Protein AF-A0A2E0SFV0-F1 (afdb_monomer_lite)

Structure (mmCIF, N/CA/C/O backbone):
data_AF-A0A2E0SFV0-F1
#
_entry.id   AF-A0A2E0SFV0-F1
#
loop_
_atom_site.group_PDB
_atom_site.id
_atom_site.type_symbol
_atom_site.label_atom_id
_atom_site.label_alt_id
_atom_site.label_comp_id
_atom_site.label_asym_id
_atom_site.label_entity_id
_atom_site.label_seq_id
_atom_site.pdbx_PDB_ins_code
_atom_site.Cartn_x
_atom_site.Cartn_y
_atom_site.Cartn_z
_atom_site.occupancy
_atom_site.B_iso_or_equiv
_atom_site.auth_seq_id
_atom_site.auth_comp_id
_atom_site.auth_asym_id
_atom_site.auth_atom_id
_atom_site.pdbx_PDB_model_num
ATOM 1 N N . MET A 1 1 ? -55.275 18.112 20.116 1.00 40.97 1 MET A N 1
ATOM 2 C CA . MET A 1 1 ? -55.897 17.159 19.170 1.00 40.97 1 MET A CA 1
ATOM 3 C C . MET A 1 1 ? -55.935 17.900 17.847 1.00 40.97 1 MET A C 1
ATOM 5 O O . MET A 1 1 ? -56.393 19.027 17.864 1.00 40.97 1 MET A O 1
ATOM 9 N N . GLU A 1 2 ? -55.340 17.473 16.743 1.00 35.69 2 GLU A N 1
ATOM 10 C CA . GLU A 1 2 ? -55.012 16.137 16.240 1.00 35.69 2 GLU A CA 1
ATOM 11 C C . GLU A 1 2 ? -53.899 16.243 15.178 1.00 35.69 2 GLU A C 1
ATOM 13 O O . GLU A 1 2 ? -53.405 17.328 14.888 1.00 35.69 2 GLU A O 1
ATOM 18 N N . GLN A 1 3 ? -53.463 15.083 14.696 1.00 33.22 3 GLN A N 1
ATOM 19 C CA . GLN A 1 3 ? -52.165 14.763 14.110 1.00 33.22 3 GLN A CA 1
ATOM 20 C C . GLN A 1 3 ? -51.968 15.158 12.631 1.00 33.22 3 GLN A C 1
ATOM 22 O O . GLN A 1 3 ? -52.907 15.429 11.890 1.00 33.22 3 GLN A O 1
ATOM 27 N N . ILE A 1 4 ? -50.693 15.103 12.232 1.00 40.09 4 ILE A N 1
ATOM 28 C CA . ILE A 1 4 ? -50.136 15.069 10.868 1.00 40.09 4 ILE A CA 1
ATOM 29 C C . ILE A 1 4 ? -50.790 13.943 10.034 1.00 40.09 4 ILE A C 1
ATOM 31 O O . ILE A 1 4 ? -51.131 12.900 10.596 1.00 40.09 4 ILE A O 1
ATOM 35 N N . PRO A 1 5 ? -50.774 14.043 8.693 1.00 44.78 5 PRO A N 1
ATOM 36 C CA . PRO A 1 5 ? -50.279 12.913 7.919 1.00 44.78 5 PRO A CA 1
ATOM 37 C C . PRO A 1 5 ? -49.084 13.267 7.028 1.00 44.78 5 PRO A C 1
ATOM 39 O O . PRO A 1 5 ? -49.033 14.278 6.332 1.00 44.78 5 PRO A O 1
ATOM 42 N N . ASN A 1 6 ? -48.128 12.354 7.115 1.00 38.44 6 ASN A N 1
ATOM 43 C CA . ASN A 1 6 ? -46.929 12.164 6.320 1.00 38.44 6 ASN A CA 1
ATOM 44 C C . ASN A 1 6 ? -47.318 11.672 4.911 1.00 38.44 6 ASN A C 1
ATOM 46 O O . ASN A 1 6 ? -48.208 10.825 4.825 1.00 38.44 6 ASN A O 1
ATOM 50 N N . ASN A 1 7 ? -46.624 12.081 3.842 1.00 35.44 7 ASN A N 1
ATOM 51 C CA . ASN A 1 7 ? -46.314 11.120 2.778 1.00 35.44 7 ASN A CA 1
ATOM 52 C C . ASN A 1 7 ? -45.103 11.526 1.925 1.00 35.44 7 ASN A C 1
ATOM 54 O O . ASN A 1 7 ? -45.114 12.542 1.232 1.00 35.44 7 ASN A O 1
ATOM 58 N N . ASN A 1 8 ? -44.097 10.657 1.994 1.00 41.41 8 ASN A N 1
ATOM 59 C CA . ASN A 1 8 ? -42.940 10.545 1.117 1.00 41.41 8 ASN A CA 1
ATOM 60 C C . ASN A 1 8 ? -43.360 10.338 -0.339 1.00 41.41 8 ASN A C 1
ATOM 62 O O . ASN A 1 8 ? -44.278 9.554 -0.567 1.00 41.41 8 ASN A O 1
ATOM 66 N N . GLN A 1 9 ? -42.591 10.891 -1.284 1.00 35.31 9 GLN A N 1
ATOM 67 C CA . GLN A 1 9 ? -42.126 10.151 -2.467 1.00 35.31 9 GLN A CA 1
ATOM 68 C C . GLN A 1 9 ? -40.719 10.632 -2.863 1.00 35.31 9 GLN A C 1
ATOM 70 O O . GLN A 1 9 ? -40.551 11.686 -3.464 1.00 35.31 9 GLN A O 1
ATOM 75 N N . ASP A 1 10 ? -39.731 9.844 -2.434 1.00 46.19 10 ASP A N 1
ATOM 76 C CA . ASP A 1 10 ? -38.603 9.327 -3.216 1.00 46.19 10 ASP A CA 1
ATOM 77 C C . ASP A 1 10 ? -37.870 10.274 -4.179 1.00 46.19 10 ASP A C 1
ATOM 79 O O . ASP A 1 10 ? -38.045 10.210 -5.397 1.00 46.19 10 ASP A O 1
ATOM 83 N N . GLU A 1 11 ? -36.898 11.017 -3.647 1.00 36.19 11 GLU A N 1
ATOM 84 C CA . GLU A 1 11 ? -35.710 11.368 -4.425 1.00 36.19 11 GLU A CA 1
ATOM 85 C C . GLU A 1 11 ? -34.540 10.476 -4.004 1.00 36.19 11 GLU A C 1
ATOM 87 O O . GLU A 1 11 ? -34.167 10.363 -2.837 1.00 36.19 11 GLU A O 1
ATOM 92 N N . LYS A 1 12 ? -34.031 9.764 -5.009 1.00 34.66 12 LYS A N 1
ATOM 93 C CA . LYS A 1 12 ? -32.980 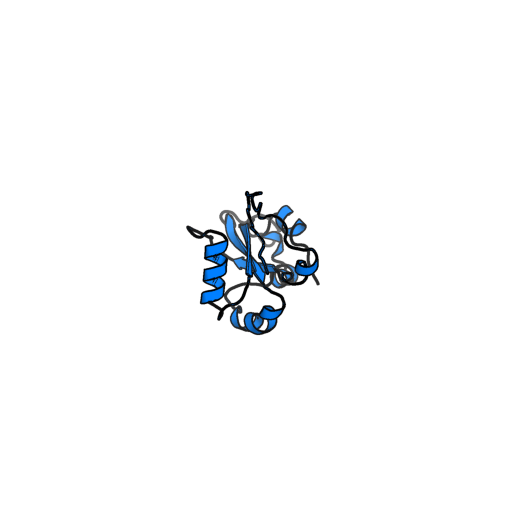8.754 -4.944 1.00 34.66 12 LYS A CA 1
ATOM 94 C C . LYS A 1 12 ? -31.739 9.293 -4.235 1.00 34.66 12 LYS A C 1
ATOM 96 O O . LYS A 1 12 ? -31.153 10.278 -4.676 1.00 34.66 12 LYS A O 1
ATOM 101 N N . ILE A 1 13 ? -31.297 8.570 -3.210 1.00 34.62 13 ILE A N 1
ATOM 102 C CA . ILE A 1 13 ? -29.953 8.693 -2.648 1.00 34.62 13 ILE A CA 1
ATOM 103 C C . ILE A 1 13 ? -28.974 8.290 -3.755 1.00 34.62 13 ILE A C 1
ATOM 105 O O . ILE A 1 13 ? -28.896 7.123 -4.138 1.00 34.62 13 ILE A O 1
ATOM 109 N N . VAL A 1 14 ? -28.286 9.276 -4.322 1.00 36.94 14 VAL A N 1
ATOM 110 C CA . VAL A 1 14 ? -27.087 9.052 -5.123 1.00 36.94 14 VAL A CA 1
ATOM 111 C C . VAL A 1 14 ? -25.931 9.153 -4.138 1.00 36.94 14 VAL A C 1
ATOM 113 O O . VAL A 1 14 ? -25.594 10.249 -3.698 1.00 36.94 14 VAL A O 1
ATOM 116 N N . ASP A 1 15 ? -25.381 8.003 -3.747 1.00 46.09 15 ASP A N 1
ATOM 117 C CA . ASP A 1 15 ? -24.148 7.918 -2.964 1.00 46.09 15 ASP A CA 1
ATOM 118 C C . ASP A 1 15 ? -23.002 8.529 -3.772 1.00 46.09 15 ASP A C 1
ATOM 120 O O . ASP A 1 15 ? -22.425 7.900 -4.655 1.00 46.09 15 ASP A O 1
ATOM 124 N N . ASN A 1 16 ? -22.722 9.794 -3.498 1.00 49.22 16 ASN A N 1
ATOM 125 C CA . ASN A 1 16 ? -21.510 10.504 -3.867 1.00 49.22 16 ASN A CA 1
ATOM 126 C C . ASN A 1 16 ? -21.492 11.757 -3.004 1.00 49.22 16 ASN A C 1
ATOM 128 O O . ASN A 1 16 ? -22.078 12.748 -3.409 1.00 49.22 16 ASN A O 1
ATOM 132 N N . ASP A 1 17 ? -20.912 11.676 -1.805 1.00 42.88 17 ASP A N 1
ATOM 133 C CA . ASP A 1 17 ? -20.321 12.821 -1.100 1.00 42.88 17 ASP A CA 1
ATOM 134 C C . ASP A 1 17 ? -19.692 12.346 0.219 1.00 42.88 17 ASP A C 1
ATOM 136 O O . ASP A 1 17 ? -20.305 12.380 1.290 1.00 42.88 17 ASP A O 1
ATOM 140 N N . LEU A 1 18 ? -18.421 11.932 0.160 1.00 45.47 18 LEU A N 1
ATOM 141 C CA . LEU A 1 18 ? -17.564 12.038 1.342 1.00 45.47 18 LEU A CA 1
ATOM 142 C C . LEU A 1 18 ? -17.503 13.526 1.721 1.00 45.47 18 LEU A C 1
ATOM 144 O O . LEU A 1 18 ? -17.143 14.368 0.897 1.00 45.47 18 LEU A O 1
ATOM 148 N N . GLN A 1 19 ? -17.894 13.868 2.948 1.00 44.31 19 GLN A N 1
ATOM 149 C CA . GLN A 1 19 ? -17.969 15.260 3.388 1.00 44.31 19 GLN A CA 1
ATOM 150 C C . GLN A 1 19 ? -16.543 15.833 3.558 1.00 44.31 19 GLN A C 1
ATOM 152 O O . GLN A 1 19 ? -15.639 15.106 3.966 1.00 44.31 19 GLN A O 1
ATOM 157 N N . PRO A 1 20 ? -16.298 17.145 3.353 1.00 45.81 20 PRO A N 1
ATOM 158 C CA . PRO A 1 20 ? -14.948 17.741 3.399 1.00 45.81 20 PRO A CA 1
ATOM 159 C C . PRO A 1 20 ? -14.180 17.560 4.723 1.00 45.81 20 PRO A C 1
ATOM 161 O O . PRO A 1 20 ? -12.961 17.712 4.766 1.00 45.81 20 PRO A O 1
ATOM 164 N N . LYS A 1 21 ? -14.878 17.221 5.813 1.00 44.78 21 LYS A N 1
ATOM 165 C CA . LYS A 1 21 ? -14.287 16.889 7.120 1.00 44.78 21 LYS A CA 1
ATOM 166 C C . LYS A 1 21 ? -13.638 15.496 7.172 1.00 44.78 21 LYS A C 1
ATOM 168 O O . LYS A 1 21 ? -12.882 15.228 8.10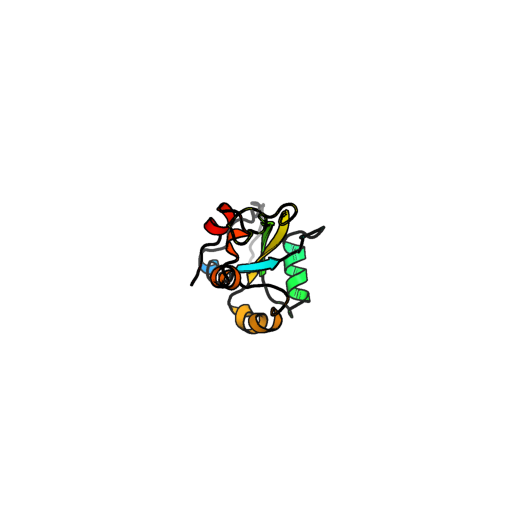1 1.00 44.78 21 LYS A O 1
ATOM 173 N N . ASP A 1 22 ? -13.899 14.641 6.184 1.00 51.78 22 ASP A N 1
ATOM 174 C CA . ASP A 1 22 ? -13.420 13.254 6.136 1.00 51.78 22 ASP A CA 1
ATOM 175 C C . ASP A 1 22 ? -12.066 13.115 5.409 1.00 51.78 22 ASP A C 1
ATOM 177 O O . ASP A 1 22 ? -11.436 12.059 5.445 1.00 51.78 22 ASP A O 1
ATOM 181 N N . ILE A 1 23 ? -11.560 14.209 4.822 1.00 52.88 23 ILE A N 1
ATOM 182 C CA . ILE A 1 23 ? -10.279 14.275 4.091 1.00 52.88 23 ILE A CA 1
ATOM 183 C C . ILE A 1 23 ? -9.067 14.016 5.016 1.00 52.88 23 ILE A C 1
ATOM 185 O O . ILE A 1 23 ? -7.992 13.656 4.547 1.00 52.88 23 ILE A O 1
ATOM 189 N N . ASN A 1 24 ? -9.234 14.125 6.338 1.00 61.09 24 ASN A N 1
ATOM 190 C CA . ASN A 1 24 ? -8.139 13.999 7.311 1.00 61.09 24 ASN A CA 1
ATOM 191 C C . ASN A 1 24 ? -8.017 12.632 7.998 1.00 61.09 24 ASN A C 1
ATOM 193 O O . ASN A 1 24 ? -7.104 12.434 8.805 1.00 61.09 24 ASN A O 1
ATOM 197 N N . TYR A 1 25 ? -8.909 11.686 7.702 1.00 76.25 25 TYR A N 1
ATOM 198 C CA . TYR A 1 25 ? -8.878 10.390 8.374 1.00 76.25 25 TYR A CA 1
ATOM 199 C C . TYR A 1 25 ? -8.194 9.290 7.579 1.00 76.25 25 TYR A C 1
ATOM 201 O O . TYR A 1 25 ? -7.973 8.250 8.156 1.00 76.25 25 TYR A O 1
ATOM 209 N N . TYR A 1 26 ? -7.830 9.461 6.311 1.00 78.50 26 TYR A N 1
ATOM 210 C CA . TYR A 1 26 ? -7.229 8.378 5.517 1.00 78.50 26 TYR A CA 1
ATOM 211 C C . TYR A 1 26 ? -5.974 8.842 4.771 1.00 78.50 26 TYR A C 1
ATOM 213 O O . TYR A 1 26 ? -5.886 8.761 3.546 1.00 78.50 26 TYR A O 1
ATOM 221 N N . SER A 1 27 ? -5.001 9.369 5.515 1.00 82.19 27 SER A N 1
ATOM 222 C CA . SER A 1 27 ? -3.783 9.970 4.953 1.00 82.19 27 SER A CA 1
ATOM 223 C C . SER A 1 27 ? -2.632 8.982 4.750 1.00 82.19 27 SER A C 1
ATOM 225 O O . SER A 1 27 ? -1.785 9.200 3.886 1.00 82.19 27 SER A O 1
ATOM 227 N N . GLN A 1 28 ? -2.588 7.893 5.521 1.00 90.94 28 GLN A N 1
ATOM 228 C CA . GLN A 1 28 ? -1.472 6.950 5.489 1.00 90.94 28 GLN A CA 1
ATOM 229 C C . GLN A 1 28 ? -1.667 5.904 4.390 1.00 90.94 28 GLN A C 1
ATOM 231 O O . GLN A 1 28 ? -2.418 4.943 4.576 1.00 90.94 28 GLN A O 1
ATOM 236 N N . VAL A 1 29 ? -0.965 6.066 3.264 1.00 94.94 29 VAL A N 1
ATOM 237 C CA . VAL A 1 29 ? -0.954 5.091 2.162 1.00 94.94 29 VAL A CA 1
ATOM 238 C C . VAL A 1 29 ? -0.037 3.920 2.510 1.00 94.94 29 VAL A C 1
ATOM 240 O O . VAL A 1 29 ? 1.040 4.086 3.089 1.00 94.94 29 VAL A O 1
ATOM 243 N N . CYS A 1 30 ? -0.480 2.720 2.166 1.00 96.56 30 CYS A N 1
ATOM 244 C CA . CYS A 1 30 ? 0.236 1.471 2.344 1.00 96.56 30 CYS A CA 1
ATOM 245 C C . CYS A 1 30 ? 0.224 0.672 1.040 1.00 96.56 30 CYS A C 1
ATOM 247 O O . CYS A 1 30 ? -0.709 0.778 0.244 1.00 96.56 30 CYS A O 1
ATOM 249 N N . VAL A 1 31 ? 1.242 -0.169 0.868 1.00 97.38 31 VAL A N 1
ATOM 250 C CA . VAL A 1 31 ? 1.345 -1.101 -0.255 1.00 97.38 31 VAL A CA 1
ATOM 251 C C . VAL A 1 31 ? 1.586 -2.527 0.231 1.00 97.38 31 VAL A C 1
ATOM 253 O O . VAL A 1 31 ? 2.451 -2.776 1.079 1.00 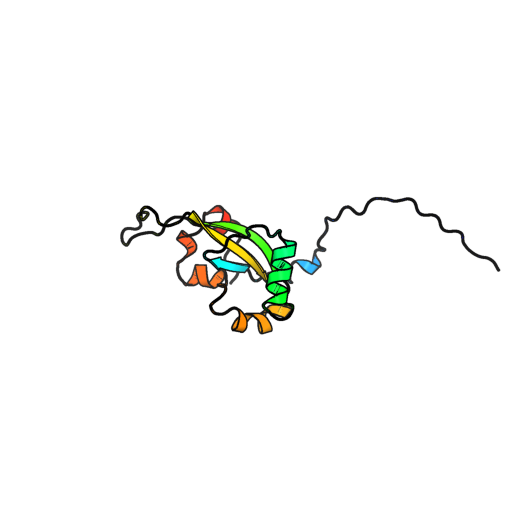97.38 31 VAL A O 1
ATOM 256 N N . ILE A 1 32 ? 0.815 -3.471 -0.303 1.00 97.56 32 ILE A N 1
ATOM 257 C CA . ILE A 1 32 ? 1.048 -4.911 -0.162 1.00 97.56 32 ILE A CA 1
ATOM 258 C C . ILE A 1 32 ? 1.710 -5.378 -1.448 1.00 97.56 32 ILE A C 1
ATOM 260 O O . ILE A 1 32 ? 1.085 -5.371 -2.507 1.00 97.56 32 ILE A O 1
ATOM 264 N N . GLN A 1 33 ? 2.973 -5.774 -1.355 1.00 95.50 33 GLN A N 1
ATOM 265 C CA . GLN A 1 33 ? 3.738 -6.183 -2.526 1.00 95.50 33 GLN A CA 1
ATOM 266 C C . GLN A 1 33 ? 3.453 -7.648 -2.871 1.00 95.50 33 GLN A C 1
ATOM 268 O O . GLN A 1 33 ? 3.497 -8.502 -1.987 1.00 95.50 33 GLN A O 1
ATOM 273 N N . GLY A 1 34 ? 3.193 -7.953 -4.143 1.00 94.69 34 GLY A N 1
ATOM 274 C CA . GLY A 1 34 ? 2.954 -9.322 -4.606 1.00 94.69 34 GLY A CA 1
ATOM 275 C C . GLY A 1 34 ? 1.590 -9.886 -4.236 1.00 94.69 34 GLY A C 1
ATOM 276 O O . GLY A 1 34 ? 1.468 -11.091 -4.026 1.00 94.69 34 GLY A O 1
ATOM 277 N N . MET A 1 35 ? 0.573 -9.030 -4.155 1.00 94.25 35 MET A N 1
ATOM 278 C CA . MET A 1 35 ? -0.803 -9.431 -3.898 1.00 94.25 35 MET A CA 1
ATOM 279 C C . MET A 1 35 ? -1.703 -8.958 -5.037 1.00 94.25 35 MET A C 1
ATOM 281 O O . MET A 1 35 ? -1.625 -7.822 -5.483 1.00 94.25 35 MET A O 1
ATOM 285 N N . THR A 1 36 ? -2.569 -9.851 -5.500 1.00 93.50 36 THR A N 1
ATOM 286 C CA . THR A 1 36 ? -3.675 -9.533 -6.414 1.00 93.50 36 THR A CA 1
ATOM 287 C C . THR A 1 36 ? -4.953 -9.493 -5.588 1.00 93.50 36 THR A C 1
ATOM 289 O O . THR A 1 36 ? -5.092 -10.280 -4.647 1.00 93.50 36 THR A O 1
ATOM 292 N N . LEU A 1 37 ? -5.879 -8.599 -5.927 1.00 92.81 37 LEU A N 1
ATOM 293 C CA . LEU A 1 37 ? -7.180 -8.522 -5.266 1.00 92.81 37 LEU A CA 1
ATOM 294 C C . LEU A 1 37 ? -7.983 -9.827 -5.457 1.00 92.81 37 LEU A C 1
ATOM 296 O O . LEU A 1 37 ? -8.673 -10.281 -4.544 1.00 92.81 37 LEU A O 1
ATOM 300 N N . GLY A 1 38 ? -7.811 -10.475 -6.612 1.00 91.50 38 GLY A N 1
ATOM 301 C CA . GLY A 1 38 ? -8.450 -11.743 -6.956 1.00 91.50 38 GLY A CA 1
ATOM 302 C C . GLY A 1 38 ? -9.939 -11.550 -7.224 1.00 91.50 38 GLY A C 1
ATOM 303 O O . GLY A 1 38 ? -10.317 -10.636 -7.950 1.00 91.50 38 GLY A O 1
ATOM 304 N N . ASP A 1 39 ? -10.767 -12.400 -6.618 1.00 92.06 39 ASP A N 1
ATOM 305 C CA . ASP A 1 39 ? -12.230 -12.326 -6.732 1.00 92.06 39 ASP A CA 1
ATOM 306 C C . ASP A 1 39 ? -12.864 -11.342 -5.730 1.00 92.06 39 ASP A C 1
ATOM 308 O O . ASP A 1 39 ? -14.088 -11.204 -5.687 1.00 92.06 39 ASP A O 1
ATOM 312 N N . LEU A 1 40 ? -12.058 -10.685 -4.885 1.00 92.00 40 LEU A N 1
ATOM 313 C CA . LEU A 1 40 ? -12.562 -9.672 -3.962 1.00 92.00 40 LEU A CA 1
ATOM 314 C C . LEU A 1 40 ? -12.904 -8.385 -4.717 1.00 92.00 40 LEU A C 1
ATOM 316 O O . LEU A 1 40 ? -12.230 -7.999 -5.669 1.00 92.00 40 LEU A O 1
ATOM 320 N N . ASP A 1 41 ? -13.924 -7.681 -4.241 1.00 94.62 41 ASP A N 1
ATOM 321 C CA . ASP A 1 41 ? -14.126 -6.275 -4.568 1.00 94.62 41 ASP A CA 1
ATOM 322 C C . ASP A 1 41 ? -13.498 -5.375 -3.486 1.00 94.62 41 ASP A C 1
ATOM 324 O O . ASP A 1 41 ? -12.850 -5.837 -2.537 1.00 94.62 41 ASP A O 1
ATOM 328 N N . ALA A 1 42 ? -13.666 -4.060 -3.633 1.00 95.00 42 ALA A N 1
ATOM 329 C CA . ALA A 1 42 ? -13.125 -3.091 -2.688 1.00 95.00 42 ALA A CA 1
ATOM 330 C C . ALA A 1 42 ? -13.659 -3.295 -1.256 1.00 95.00 42 ALA A C 1
ATOM 332 O O . ALA A 1 42 ? -12.889 -3.166 -0.304 1.00 95.00 42 ALA A O 1
ATOM 333 N N . GLU A 1 43 ? -14.940 -3.631 -1.082 1.00 96.62 43 GLU A N 1
ATOM 334 C CA . GLU A 1 43 ? -15.533 -3.868 0.242 1.00 96.62 43 GLU A CA 1
ATOM 335 C C . GLU A 1 43 ? -15.055 -5.195 0.840 1.00 96.62 43 GLU A C 1
ATOM 337 O O . GLU A 1 43 ? -14.716 -5.258 2.023 1.00 96.62 43 GLU A O 1
ATOM 342 N N . GLY A 1 44 ? -14.917 -6.232 0.015 1.00 97.50 44 GLY A N 1
ATOM 343 C CA . GLY A 1 44 ? -14.313 -7.503 0.392 1.00 97.50 44 GLY A CA 1
ATOM 344 C C . GLY A 1 44 ? -12.881 -7.331 0.893 1.00 97.50 44 GLY A C 1
ATOM 345 O O . GLY A 1 44 ? -12.511 -7.912 1.915 1.00 97.50 44 GLY A O 1
ATOM 346 N N . PHE A 1 45 ? -12.085 -6.471 0.248 1.00 97.50 45 PHE A N 1
ATOM 347 C CA . PHE A 1 45 ? -10.752 -6.127 0.746 1.00 97.50 45 PHE A CA 1
ATOM 348 C C . PHE A 1 45 ? -10.802 -5.413 2.100 1.00 97.50 45 PHE A C 1
ATOM 350 O O . PHE A 1 45 ? -10.048 -5.773 3.007 1.00 97.50 45 PHE A O 1
ATOM 357 N N . LYS A 1 46 ? -11.696 -4.430 2.272 1.00 97.56 46 LYS A N 1
ATOM 358 C CA . LYS A 1 46 ? -11.863 -3.733 3.558 1.00 97.56 46 LYS A CA 1
ATOM 359 C C . LYS A 1 46 ? -12.215 -4.710 4.676 1.00 97.56 46 LYS A C 1
ATOM 361 O O . LYS A 1 46 ? -11.593 -4.657 5.737 1.00 97.56 46 LYS A O 1
ATOM 366 N N . GLN A 1 47 ? -13.150 -5.626 4.424 1.00 98.06 47 GLN A N 1
ATOM 367 C CA . GLN A 1 47 ? -13.540 -6.647 5.392 1.00 98.06 47 GLN A CA 1
ATOM 368 C C . GLN A 1 47 ? -12.382 -7.600 5.704 1.00 98.06 47 GLN A C 1
ATOM 370 O O . GLN A 1 47 ? -12.111 -7.862 6.871 1.00 98.06 47 GLN A O 1
ATOM 375 N N . TYR A 1 48 ? -11.632 -8.043 4.691 1.00 96.81 48 TYR A N 1
ATOM 376 C CA . TYR A 1 48 ? -10.445 -8.876 4.894 1.00 96.81 48 TYR A CA 1
ATOM 377 C C . TYR A 1 48 ? -9.413 -8.209 5.818 1.00 96.81 48 TYR A C 1
ATOM 379 O O . TYR A 1 48 ? -8.875 -8.853 6.722 1.00 96.81 48 TYR A O 1
ATOM 387 N N . VAL A 1 49 ? -9.140 -6.913 5.630 1.00 97.50 49 VAL A N 1
ATOM 388 C CA . VAL A 1 49 ? -8.223 -6.166 6.506 1.00 97.50 49 VAL A CA 1
ATOM 389 C C . VAL A 1 49 ? -8.805 -6.005 7.910 1.00 97.50 49 VAL A C 1
ATOM 391 O O . VAL A 1 49 ? -8.078 -6.191 8.889 1.00 97.50 49 VAL A O 1
ATOM 394 N N . ALA A 1 50 ? -10.102 -5.715 8.024 1.00 97.81 50 ALA A N 1
ATOM 395 C CA . ALA A 1 50 ? -10.782 -5.626 9.308 1.00 97.81 50 ALA A CA 1
ATOM 396 C C . ALA A 1 50 ? -10.671 -6.948 10.087 1.00 97.81 50 ALA A C 1
ATOM 398 O O . ALA A 1 50 ? -10.244 -6.936 11.240 1.00 97.81 50 ALA A O 1
ATOM 399 N N . ASP A 1 51 ? -10.943 -8.087 9.454 1.00 97.94 51 ASP A N 1
ATOM 400 C CA . ASP A 1 51 ? -10.849 -9.411 10.079 1.00 97.94 51 ASP A CA 1
ATOM 401 C C . ASP A 1 51 ? -9.411 -9.748 10.495 1.00 97.94 51 ASP A C 1
ATOM 403 O O . ASP A 1 51 ? -9.171 -10.301 11.568 1.00 97.94 51 ASP A O 1
ATOM 407 N N . LYS A 1 52 ? -8.428 -9.379 9.665 1.00 96.62 52 LYS A N 1
ATOM 408 C CA . LYS A 1 52 ? -7.007 -9.650 9.915 1.00 96.62 52 LYS A CA 1
ATOM 409 C C . LYS A 1 52 ? -6.409 -8.791 11.033 1.00 96.62 52 LYS A C 1
ATOM 411 O O . LYS A 1 52 ? -5.451 -9.219 11.677 1.00 96.62 52 LYS A O 1
ATOM 416 N N . PHE A 1 53 ? -6.930 -7.584 11.247 1.00 97.25 53 PHE A N 1
ATOM 417 C CA . PHE A 1 53 ? -6.325 -6.583 12.131 1.00 97.25 53 PHE A CA 1
ATOM 418 C C . PHE A 1 53 ? -7.299 -6.010 13.170 1.00 97.25 53 PHE A C 1
ATOM 420 O O . PHE A 1 53 ? -7.224 -4.832 13.514 1.00 97.25 53 PHE A O 1
ATOM 427 N N . ASP A 1 54 ? -8.176 -6.845 13.728 1.00 95.88 54 ASP A N 1
ATOM 428 C CA . ASP A 1 54 ? -9.078 -6.502 14.840 1.00 95.88 54 ASP A CA 1
ATOM 429 C C . ASP A 1 54 ? -9.979 -5.282 14.556 1.00 95.88 54 ASP A C 1
ATOM 431 O O . ASP A 1 54 ? -10.161 -4.399 15.396 1.00 95.88 54 ASP A O 1
ATOM 435 N N . GLY A 1 55 ? -10.524 -5.196 13.346 1.00 96.88 55 GLY A N 1
ATOM 436 C CA . GLY A 1 55 ? -11.435 -4.140 12.909 1.00 96.88 55 GLY A CA 1
ATOM 437 C C . GLY A 1 55 ? -10.744 -2.859 12.439 1.00 96.88 55 GLY A C 1
ATOM 438 O O . GLY A 1 55 ? -11.334 -1.786 12.557 1.00 96.88 55 GLY A O 1
ATOM 439 N N . VAL A 1 56 ? -9.484 -2.917 11.992 1.00 97.44 56 VAL A N 1
ATOM 440 C CA . VAL A 1 56 ? -8.812 -1.766 11.354 1.00 97.44 56 VAL A CA 1
ATOM 441 C C . VAL A 1 56 ? -9.570 -1.353 10.096 1.00 97.44 56 VAL A C 1
ATOM 443 O O . VAL A 1 56 ? -9.858 -2.179 9.233 1.00 97.44 56 VAL A O 1
ATOM 446 N N . ARG A 1 57 ? -9.875 -0.058 9.999 1.00 96.94 57 ARG A N 1
ATOM 447 C CA . ARG A 1 57 ? -10.586 0.529 8.866 1.00 96.94 57 ARG A CA 1
ATOM 448 C C . ARG A 1 57 ? -9.596 0.985 7.807 1.00 96.94 57 ARG A C 1
ATOM 450 O O . ARG A 1 57 ? -8.622 1.682 8.105 1.00 96.94 57 ARG A O 1
ATOM 457 N N . VAL A 1 58 ? -9.882 0.623 6.564 1.00 96.56 58 VAL A N 1
ATOM 458 C CA . VAL A 1 58 ? -9.089 0.996 5.394 1.00 96.56 58 VAL A CA 1
ATOM 459 C C . VAL A 1 58 ? -9.984 1.395 4.233 1.00 96.56 58 VAL A C 1
ATOM 461 O O . VAL A 1 58 ? -11.157 1.027 4.211 1.00 96.56 58 VAL A O 1
ATOM 464 N N . ASN A 1 59 ? -9.422 2.082 3.240 1.00 95.62 59 ASN A N 1
ATOM 465 C CA . ASN A 1 59 ? -9.989 2.083 1.895 1.00 95.62 59 ASN A CA 1
ATOM 466 C C . ASN A 1 59 ? -9.030 1.429 0.913 1.00 95.62 59 ASN A C 1
ATOM 468 O O . ASN A 1 59 ? -7.851 1.778 0.861 1.00 95.62 59 ASN A O 1
ATOM 472 N N . PHE A 1 60 ? -9.564 0.507 0.113 1.00 96.69 60 PHE A N 1
ATOM 473 C CA . PHE A 1 60 ? -8.901 0.056 -1.101 1.00 96.69 60 PHE A CA 1
ATOM 474 C C . PHE A 1 60 ? -8.736 1.243 -2.054 1.00 96.69 60 PHE A C 1
ATOM 476 O O . PHE A 1 60 ? -9.672 2.027 -2.228 1.00 96.69 60 PHE A O 1
ATOM 483 N N . LEU A 1 61 ? -7.550 1.383 -2.643 1.00 96.06 61 LEU A N 1
ATOM 484 C CA . LEU A 1 61 ? -7.258 2.450 -3.591 1.00 96.06 61 LEU A CA 1
ATOM 485 C C . LEU A 1 61 ? -7.201 1.906 -5.015 1.00 96.06 61 LEU A C 1
ATOM 487 O O . LEU A 1 61 ? -8.001 2.318 -5.851 1.00 96.06 61 LEU A O 1
ATOM 491 N N . GLU A 1 62 ? -6.267 0.996 -5.283 1.00 97.00 62 GLU A N 1
ATOM 492 C CA . GLU A 1 62 ? -6.108 0.344 -6.584 1.00 97.00 62 GLU A CA 1
ATOM 493 C C . GLU A 1 62 ? -5.131 -0.837 -6.512 1.00 97.00 62 GLU A C 1
ATOM 495 O O . GLU A 1 62 ? -4.380 -0.996 -5.547 1.00 97.00 62 GLU A O 1
ATOM 500 N N . GLU A 1 63 ? -5.134 -1.654 -7.564 1.00 97.31 63 GLU A N 1
ATOM 501 C CA . GLU A 1 63 ? -4.106 -2.654 -7.836 1.00 97.31 63 GLU A CA 1
ATOM 502 C C . GLU A 1 63 ? -3.175 -2.118 -8.929 1.00 97.31 63 GLU A C 1
ATOM 504 O O . GLU A 1 63 ? -3.633 -1.670 -9.981 1.00 97.31 63 GLU A O 1
ATOM 509 N N . VAL A 1 64 ? -1.870 -2.152 -8.674 1.00 97.19 64 VAL A N 1
ATOM 510 C CA . VAL A 1 64 ? -0.840 -1.569 -9.537 1.00 97.19 64 VAL A CA 1
ATOM 511 C C . VAL A 1 64 ? 0.083 -2.659 -10.047 1.00 97.19 64 VAL A C 1
ATOM 513 O O . VAL A 1 64 ? 0.572 -3.478 -9.271 1.00 97.19 64 VAL A O 1
ATOM 516 N N . LYS A 1 65 ? 0.395 -2.619 -11.344 1.00 97.44 65 L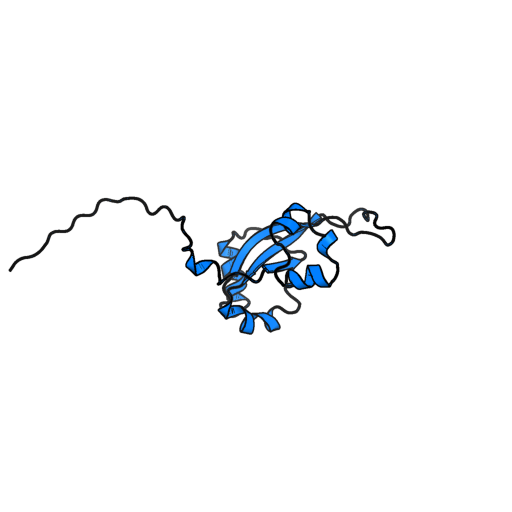YS A N 1
ATOM 517 C CA . LYS A 1 65 ? 1.480 -3.420 -11.912 1.00 97.44 65 LYS A CA 1
ATOM 518 C C . LYS A 1 65 ? 2.814 -2.716 -11.743 1.00 97.44 65 LYS A C 1
ATOM 520 O O . LYS A 1 65 ? 2.952 -1.556 -12.126 1.00 97.44 65 LYS A O 1
ATOM 525 N N . THR A 1 66 ? 3.796 -3.428 -11.205 1.00 97.19 66 THR A N 1
ATOM 526 C CA . THR A 1 66 ? 5.140 -2.881 -11.042 1.00 97.19 66 THR A CA 1
ATOM 527 C C . THR A 1 66 ? 5.902 -2.843 -12.364 1.00 97.19 66 THR A C 1
ATOM 529 O O . THR A 1 66 ? 5.743 -3.710 -13.228 1.00 97.19 66 THR A O 1
ATOM 532 N N . ASN A 1 67 ? 6.804 -1.877 -12.471 1.00 97.25 67 ASN A N 1
ATOM 533 C CA . ASN A 1 67 ? 7.900 -1.877 -13.429 1.00 97.25 67 ASN A CA 1
ATOM 534 C C . ASN A 1 67 ? 8.862 -3.055 -13.161 1.00 97.25 67 ASN A C 1
ATOM 536 O O . ASN A 1 67 ? 8.796 -3.673 -12.087 1.00 97.25 67 ASN A O 1
ATOM 540 N N . PRO A 1 68 ? 9.747 -3.375 -14.121 1.00 96.56 68 PRO A N 1
ATOM 541 C CA . PRO A 1 68 ? 10.889 -4.255 -13.890 1.00 96.56 68 PRO A CA 1
ATOM 542 C C . PRO A 1 68 ? 11.845 -3.727 -12.819 1.00 96.56 68 PRO A C 1
ATOM 544 O O . PRO A 1 68 ? 11.902 -2.525 -12.542 1.00 96.56 68 PRO A O 1
ATOM 547 N N . ASP A 1 69 ? 12.615 -4.649 -12.245 1.00 94.56 69 ASP A N 1
ATOM 548 C CA . ASP A 1 69 ? 13.798 -4.309 -11.469 1.00 94.56 69 ASP A CA 1
ATOM 549 C C . ASP A 1 69 ? 14.860 -3.669 -12.369 1.00 94.56 69 ASP A C 1
ATOM 551 O O . ASP A 1 69 ? 14.888 -3.895 -13.582 1.00 94.56 69 ASP A O 1
ATOM 555 N N . LEU A 1 70 ? 15.741 -2.876 -11.762 1.00 94.56 70 LEU A N 1
ATOM 556 C CA . LEU A 1 70 ? 16.892 -2.284 -12.438 1.00 94.56 70 LEU A CA 1
ATOM 557 C C . LEU A 1 70 ? 18.179 -2.959 -11.958 1.00 94.56 70 LEU A C 1
ATOM 559 O O . LEU A 1 70 ? 18.327 -3.244 -10.766 1.00 94.56 70 LEU A O 1
ATOM 563 N N . ASP A 1 71 ? 19.107 -3.214 -12.876 1.00 93.69 71 ASP A N 1
ATOM 564 C CA . ASP A 1 71 ? 20.444 -3.693 -12.541 1.00 93.69 71 ASP A CA 1
ATOM 565 C C . ASP A 1 71 ? 21.351 -2.563 -12.014 1.00 93.69 71 ASP A C 1
ATOM 567 O O . ASP A 1 71 ? 20.928 -1.425 -11.792 1.00 93.69 71 ASP A O 1
ATOM 571 N N . SER A 1 72 ? 22.629 -2.873 -11.776 1.00 93.31 72 SER A N 1
ATOM 572 C CA . SER A 1 72 ? 23.600 -1.890 -11.279 1.00 93.31 72 SER A CA 1
ATOM 573 C C . SER A 1 72 ? 23.914 -0.758 -12.262 1.00 93.31 72 SER A C 1
ATOM 575 O O . SER A 1 72 ? 24.487 0.247 -11.845 1.00 93.31 72 SER A O 1
ATOM 577 N N . GLU A 1 73 ? 23.590 -0.925 -13.544 1.00 94.19 73 GLU A N 1
ATOM 578 C CA . GLU A 1 73 ? 23.774 0.082 -14.592 1.00 94.19 73 GLU A CA 1
ATOM 579 C C . GLU A 1 73 ? 22.496 0.913 -14.813 1.00 94.19 73 GLU A C 1
ATOM 581 O O . GLU A 1 73 ? 22.537 1.930 -15.503 1.00 94.19 73 GLU A O 1
ATOM 586 N N . GLY A 1 74 ? 21.392 0.548 -14.148 1.00 91.94 74 GLY A N 1
ATOM 587 C CA . GLY A 1 74 ? 20.095 1.212 -14.263 1.00 91.94 74 GLY A CA 1
ATOM 588 C C . GLY A 1 74 ? 19.228 0.659 -15.393 1.00 91.94 74 GLY A C 1
ATOM 589 O O . GLY A 1 74 ? 18.209 1.268 -15.718 1.00 91.94 74 GLY A O 1
ATOM 590 N N . GLU A 1 75 ? 19.605 -0.479 -15.974 1.00 95.00 75 GLU A N 1
ATOM 591 C CA . GLU A 1 75 ? 18.881 -1.114 -17.068 1.00 95.00 75 GLU A CA 1
ATOM 592 C C . GLU A 1 75 ? 17.847 -2.110 -16.539 1.00 95.00 75 GLU A C 1
ATOM 594 O O . GLU A 1 75 ? 18.033 -2.752 -15.503 1.00 95.00 75 GLU A O 1
ATOM 599 N N . ALA A 1 76 ? 16.728 -2.237 -17.254 1.00 95.19 76 ALA A N 1
ATOM 600 C CA . ALA A 1 76 ? 15.650 -3.134 -16.860 1.00 95.19 76 ALA A CA 1
ATOM 601 C C . ALA A 1 76 ? 16.101 -4.601 -16.917 1.00 95.19 76 ALA A C 1
ATOM 603 O O . ALA A 1 76 ? 16.514 -5.096 -17.969 1.00 95.19 76 ALA A O 1
ATOM 604 N N . VAL A 1 77 ? 15.946 -5.322 -15.808 1.00 95.62 77 VAL A N 1
ATOM 605 C CA . VAL A 1 77 ? 16.243 -6.754 -15.745 1.00 95.62 77 VAL A CA 1
ATOM 606 C C . VAL A 1 77 ? 15.104 -7.533 -16.420 1.00 95.62 77 VAL A C 1
ATOM 608 O O . VAL A 1 77 ? 13.951 -7.420 -15.987 1.00 95.62 77 VAL A O 1
ATOM 611 N N . PRO A 1 78 ? 15.376 -8.344 -17.462 1.00 94.31 78 PRO A N 1
ATOM 612 C CA . PRO A 1 78 ? 14.345 -9.133 -18.133 1.00 94.31 78 PRO A CA 1
ATOM 613 C C . PRO A 1 78 ? 13.588 -10.050 -17.168 1.00 94.31 78 PRO A C 1
ATOM 615 O O . PRO A 1 78 ? 14.165 -10.575 -16.218 1.00 94.31 78 PRO A O 1
ATOM 618 N N . ASP A 1 79 ? 12.293 -10.238 -17.425 1.00 91.06 79 ASP A N 1
ATOM 619 C CA . ASP A 1 79 ? 11.384 -11.087 -16.637 1.00 91.06 79 ASP A CA 1
ATOM 620 C C . ASP A 1 79 ? 11.249 -10.710 -15.148 1.00 91.06 79 ASP A C 1
ATOM 622 O O . ASP A 1 79 ? 10.665 -11.456 -14.359 1.00 91.06 79 ASP A O 1
ATOM 626 N N . THR A 1 80 ? 11.733 -9.529 -14.758 1.00 90.50 80 THR A N 1
ATOM 627 C CA . THR A 1 80 ? 11.415 -8.905 -13.472 1.00 90.50 80 THR A 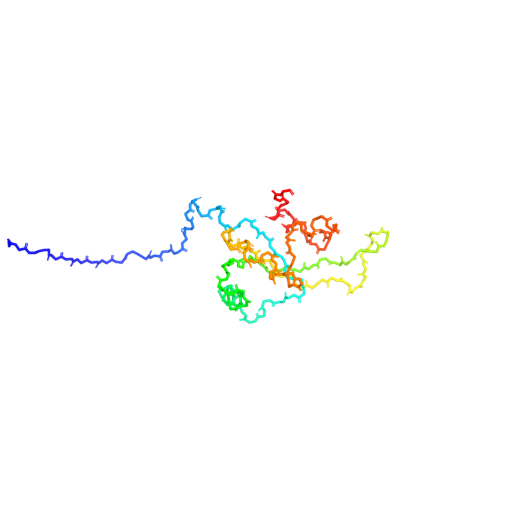CA 1
ATOM 628 C C . THR A 1 80 ? 10.305 -7.875 -13.677 1.00 90.50 80 THR A C 1
ATOM 630 O O . THR A 1 80 ? 10.188 -7.274 -14.744 1.00 90.50 80 THR A O 1
ATOM 633 N N . GLY A 1 81 ? 9.444 -7.679 -12.679 1.00 89.94 81 GLY A N 1
ATOM 634 C CA . GLY A 1 81 ? 8.303 -6.762 -12.776 1.00 89.94 81 GLY A CA 1
ATOM 635 C C . GLY A 1 81 ? 6.996 -7.401 -13.245 1.00 89.94 81 GLY A C 1
ATOM 636 O O . GLY A 1 81 ? 6.839 -8.620 -13.277 1.00 89.94 81 GLY A O 1
ATOM 637 N N . GLY A 1 82 ? 5.996 -6.558 -13.512 1.00 94.38 82 GLY A N 1
ATOM 638 C CA . GLY A 1 82 ? 4.629 -6.997 -13.807 1.00 94.38 82 GLY A CA 1
ATOM 639 C C . GLY A 1 82 ? 3.903 -7.630 -12.614 1.00 94.38 82 GLY A C 1
ATOM 640 O O . GLY A 1 82 ? 2.806 -8.164 -12.785 1.00 94.38 82 GLY A O 1
ATOM 641 N N . ARG A 1 83 ? 4.496 -7.564 -11.416 1.00 95.00 83 ARG A N 1
ATOM 642 C CA . ARG A 1 83 ? 3.883 -8.007 -10.165 1.00 95.00 83 ARG A CA 1
ATOM 643 C C . ARG A 1 83 ? 2.710 -7.091 -9.832 1.00 95.00 83 ARG A C 1
ATOM 645 O O . ARG A 1 83 ? 2.809 -5.883 -10.020 1.00 95.00 83 ARG A O 1
ATOM 652 N N . ASN A 1 84 ? 1.629 -7.666 -9.319 1.00 96.69 84 ASN A N 1
ATOM 653 C CA . ASN A 1 84 ? 0.518 -6.893 -8.779 1.00 96.69 84 ASN A CA 1
ATOM 654 C C . ASN A 1 84 ? 0.812 -6.509 -7.326 1.00 96.69 84 ASN A C 1
ATOM 656 O O . ASN A 1 84 ? 1.135 -7.374 -6.505 1.00 96.69 84 ASN A O 1
ATOM 660 N N . ASP A 1 85 ? 0.683 -5.222 -7.032 1.00 97.62 85 ASP A N 1
ATOM 661 C CA . ASP A 1 85 ? 0.797 -4.650 -5.698 1.00 97.62 85 ASP A CA 1
ATOM 662 C C . ASP A 1 85 ? -0.523 -3.936 -5.353 1.00 97.62 85 ASP A C 1
ATOM 664 O O . ASP A 1 85 ? -1.058 -3.173 -6.159 1.00 97.62 85 ASP A O 1
ATOM 668 N N . ILE A 1 86 ? -1.062 -4.167 -4.152 1.00 98.19 86 ILE A N 1
ATOM 669 C CA . ILE A 1 86 ? -2.306 -3.524 -3.695 1.00 98.19 86 ILE A CA 1
ATOM 670 C C . ILE A 1 86 ? -1.982 -2.255 -2.920 1.00 98.19 86 ILE A C 1
ATOM 672 O O . ILE A 1 86 ? -1.253 -2.304 -1.926 1.00 98.19 86 ILE A O 1
ATOM 676 N N . PHE A 1 87 ? -2.607 -1.150 -3.318 1.00 97.88 87 PHE A N 1
ATOM 677 C CA . PHE A 1 87 ? -2.580 0.123 -2.612 1.00 97.88 87 PHE A CA 1
ATOM 678 C C . PHE A 1 87 ? -3.858 0.312 -1.798 1.00 97.88 87 PHE A C 1
ATOM 680 O O . PHE A 1 87 ? -4.974 0.076 -2.267 1.00 97.88 87 PHE A O 1
ATOM 687 N N . PHE A 1 88 ? -3.693 0.778 -0.565 1.00 97.00 88 PHE A N 1
ATOM 688 C CA . PHE A 1 88 ? -4.793 1.113 0.333 1.00 97.00 88 PHE A CA 1
ATOM 689 C C . PHE A 1 88 ? -4.368 2.218 1.303 1.00 97.00 88 PHE A C 1
ATOM 691 O O . PHE A 1 88 ? -3.177 2.491 1.456 1.00 97.00 88 PHE A O 1
ATOM 698 N N . ASN A 1 89 ? -5.320 2.856 1.978 1.00 95.06 89 ASN A N 1
ATOM 699 C CA . ASN A 1 89 ? -5.027 3.783 3.071 1.00 95.06 89 ASN A CA 1
ATOM 700 C C . ASN A 1 89 ? -5.692 3.346 4.377 1.00 95.06 89 ASN A C 1
ATOM 702 O O . ASN A 1 89 ? -6.684 2.621 4.366 1.00 95.06 89 ASN A O 1
ATOM 706 N N . VAL A 1 90 ? -5.119 3.761 5.506 1.00 94.56 90 VAL A N 1
ATOM 707 C CA . VAL A 1 90 ? -5.579 3.378 6.851 1.00 94.56 90 VAL A CA 1
ATOM 708 C C . VAL A 1 90 ? -6.233 4.558 7.541 1.00 94.56 90 VAL A C 1
ATOM 710 O O . VAL A 1 90 ? -5.752 5.685 7.415 1.00 94.56 90 VAL A O 1
ATOM 713 N N . HIS A 1 91 ? -7.303 4.292 8.294 1.00 94.12 91 HIS A N 1
ATOM 714 C CA . HIS A 1 91 ? -7.932 5.323 9.104 1.00 94.12 91 HIS A CA 1
ATOM 715 C C . HIS A 1 91 ? -6.939 5.861 10.156 1.00 94.12 91 HIS A C 1
ATOM 717 O O . HIS A 1 91 ? -6.324 5.074 10.873 1.00 94.12 91 HIS A O 1
ATOM 723 N N . THR A 1 92 ? -6.806 7.180 10.313 1.00 91.88 92 THR A N 1
ATOM 724 C CA . THR A 1 92 ? -5.804 7.857 11.152 1.00 91.88 92 THR A CA 1
ATOM 725 C C . THR A 1 92 ? -5.850 7.359 12.596 1.00 91.88 92 THR A C 1
ATOM 727 O O . THR A 1 92 ? -4.823 6.974 13.150 1.00 91.88 92 THR A O 1
ATOM 730 N N . ASP A 1 93 ? -7.048 7.259 13.179 1.00 93.56 93 ASP A N 1
ATOM 731 C CA . ASP A 1 93 ? -7.248 6.716 14.534 1.00 93.56 93 ASP A CA 1
ATOM 732 C C . ASP A 1 93 ? -6.807 5.249 14.698 1.00 93.56 93 ASP A C 1
ATOM 734 O O . ASP A 1 93 ? -6.521 4.803 15.809 1.00 93.56 93 ASP A O 1
ATOM 738 N N . ASP A 1 94 ? -6.747 4.486 13.604 1.00 95.19 94 ASP A N 1
ATOM 739 C CA . ASP A 1 94 ? -6.356 3.077 13.610 1.00 95.19 94 ASP A CA 1
ATOM 740 C C . ASP A 1 94 ? -4.845 2.883 13.395 1.00 95.19 94 ASP A C 1
ATOM 742 O O . ASP A 1 94 ? -4.327 1.797 13.672 1.00 95.19 94 ASP A O 1
ATOM 746 N N . ILE A 1 95 ? -4.109 3.925 12.982 1.00 93.75 95 ILE A N 1
ATOM 747 C CA . ILE A 1 95 ? -2.658 3.857 12.744 1.00 93.75 95 ILE A CA 1
ATOM 748 C C . ILE A 1 95 ? -1.897 3.325 13.968 1.00 93.75 95 ILE A C 1
ATOM 750 O O . ILE A 1 95 ? -1.118 2.387 13.787 1.00 93.75 95 ILE A O 1
ATOM 754 N N . PRO A 1 96 ? -2.107 3.812 15.212 1.00 94.25 96 PRO A N 1
ATOM 755 C CA . PRO A 1 96 ? -1.325 3.345 16.360 1.00 94.25 96 PRO A CA 1
ATOM 756 C C . PRO A 1 96 ? -1.457 1.839 16.615 1.00 94.25 96 PRO A C 1
ATOM 758 O O . PRO A 1 96 ? -0.474 1.174 16.940 1.00 94.25 96 PRO A O 1
ATOM 761 N N . ARG A 1 97 ? -2.659 1.278 16.427 1.00 94.56 97 ARG A N 1
ATOM 762 C CA . ARG A 1 97 ? -2.912 -0.162 16.612 1.00 94.56 97 ARG A CA 1
ATOM 763 C C . ARG A 1 97 ? -2.509 -1.007 15.402 1.00 94.56 97 ARG A C 1
ATOM 765 O O . ARG A 1 97 ? -2.238 -2.196 15.562 1.00 94.56 97 ARG A O 1
ATOM 772 N N . PHE A 1 98 ? -2.455 -0.406 14.216 1.00 95.75 98 PHE A N 1
ATOM 773 C CA . PHE A 1 98 ? -2.048 -1.060 12.976 1.00 95.75 98 PHE A CA 1
ATOM 774 C C . PHE A 1 98 ? -0.521 -1.089 12.788 1.00 95.75 98 PHE A C 1
ATOM 776 O O . PHE A 1 98 ? 0.019 -2.081 12.301 1.00 95.75 98 PHE A O 1
ATOM 783 N N . ALA A 1 99 ? 0.191 -0.043 13.221 1.00 94.06 99 ALA A N 1
ATOM 784 C CA . ALA A 1 99 ? 1.596 0.218 12.890 1.00 94.06 99 ALA A CA 1
ATOM 785 C C . ALA A 1 99 ? 2.561 -0.934 13.206 1.00 94.06 99 ALA A C 1
ATOM 787 O O . ALA A 1 99 ? 3.460 -1.207 12.415 1.00 94.06 99 ALA A O 1
ATOM 788 N N . VAL A 1 100 ? 2.374 -1.624 14.335 1.00 94.12 100 VAL A N 1
ATOM 789 C CA . VAL A 1 100 ? 3.209 -2.781 14.702 1.00 94.12 100 VAL A CA 1
ATOM 790 C C . VAL A 1 100 ? 2.688 -4.067 14.059 1.00 94.12 100 VAL A C 1
ATOM 792 O O . VAL A 1 100 ? 3.474 -4.877 13.578 1.00 94.12 100 VAL A O 1
ATOM 795 N N . LYS A 1 101 ? 1.363 -4.254 13.996 1.00 95.31 101 LYS A N 1
ATOM 796 C CA . LYS A 1 101 ? 0.745 -5.482 13.467 1.00 95.31 101 LYS A CA 1
ATOM 797 C C . LYS A 1 101 ? 0.985 -5.675 11.971 1.00 95.31 101 LYS A C 1
ATOM 799 O O . LYS A 1 101 ? 1.046 -6.805 11.503 1.00 95.31 101 LYS A O 1
ATOM 804 N N . ARG A 1 102 ? 1.130 -4.579 11.225 1.00 95.25 102 ARG A N 1
ATOM 805 C CA . ARG A 1 102 ? 1.376 -4.594 9.777 1.00 95.25 102 ARG A CA 1
ATOM 806 C C . ARG A 1 102 ? 2.785 -5.034 9.386 1.00 95.25 102 ARG A C 1
ATOM 808 O O . ARG A 1 102 ? 3.024 -5.270 8.201 1.00 95.25 102 ARG A O 1
ATOM 815 N N . LEU A 1 103 ? 3.733 -5.076 10.330 1.00 94.38 103 LEU A N 1
ATOM 816 C CA . LEU A 1 103 ? 5.130 -5.411 10.047 1.00 94.38 103 LEU A CA 1
ATOM 817 C C . LEU A 1 103 ? 5.221 -6.788 9.372 1.00 94.38 103 LEU A C 1
ATOM 819 O O . LEU A 1 103 ? 4.702 -7.777 9.879 1.00 94.38 103 LEU A O 1
ATOM 823 N N . GLY A 1 104 ? 5.868 -6.835 8.206 1.00 92.44 104 GLY A N 1
ATOM 824 C CA . GLY A 1 104 ? 5.977 -8.044 7.381 1.00 92.44 104 GLY A CA 1
ATOM 825 C C . GLY A 1 104 ? 4.774 -8.331 6.475 1.00 92.44 104 GLY A C 1
ATOM 826 O O . GLY A 1 104 ? 4.863 -9.235 5.651 1.00 92.44 104 GLY A O 1
ATOM 827 N N . TRP A 1 105 ? 3.680 -7.570 6.580 1.00 95.62 105 TRP A N 1
ATOM 828 C CA . TRP A 1 105 ? 2.508 -7.727 5.712 1.00 95.62 105 TRP A CA 1
ATOM 829 C C . TRP A 1 105 ? 2.401 -6.632 4.649 1.00 95.62 105 TRP A C 1
ATOM 831 O O . TRP A 1 105 ? 2.227 -6.933 3.473 1.00 95.62 105 TRP A O 1
ATOM 841 N N . CYS A 1 106 ? 2.541 -5.367 5.044 1.00 96.81 106 CYS A N 1
ATOM 842 C CA . CYS A 1 106 ? 2.557 -4.244 4.111 1.00 96.81 106 CYS A CA 1
ATOM 843 C C . CYS A 1 106 ? 3.678 -3.259 4.457 1.00 96.81 106 CYS A C 1
ATOM 845 O O . CYS A 1 106 ? 4.182 -3.206 5.589 1.00 96.81 106 CYS A O 1
ATOM 847 N N . LYS A 1 107 ? 4.059 -2.451 3.469 1.00 95.75 107 LYS A N 1
ATOM 848 C CA . LYS A 1 107 ? 4.941 -1.299 3.657 1.00 95.75 107 LYS A CA 1
ATOM 849 C C . LYS A 1 107 ? 4.108 -0.034 3.756 1.00 95.75 107 LYS A C 1
ATOM 851 O O . LYS A 1 107 ? 3.064 0.065 3.111 1.00 95.75 107 LYS A O 1
ATOM 856 N N . TRP A 1 108 ? 4.570 0.932 4.541 1.00 95.50 108 TRP A N 1
ATOM 857 C CA . TRP A 1 108 ? 4.099 2.298 4.342 1.00 95.50 108 TRP A CA 1
ATOM 858 C C . TRP A 1 108 ? 4.600 2.790 2.991 1.00 95.50 108 TRP A C 1
ATOM 860 O O . TRP A 1 108 ? 5.673 2.386 2.537 1.00 95.50 108 TRP A O 1
ATOM 870 N N . TRP A 1 109 ? 3.821 3.630 2.324 1.00 95.31 109 TRP A N 1
ATOM 871 C CA . TRP A 1 109 ? 4.242 4.168 1.039 1.00 95.31 109 TRP A CA 1
ATOM 872 C C . TRP A 1 109 ? 5.529 4.984 1.180 1.00 95.31 109 TRP A C 1
ATOM 874 O O . TRP A 1 109 ? 6.446 4.865 0.375 1.00 95.31 109 TRP A O 1
ATOM 884 N N . GLU A 1 110 ? 5.672 5.708 2.282 1.00 92.44 110 GLU A N 1
ATOM 885 C CA . GLU A 1 110 ? 6.892 6.403 2.662 1.00 92.44 110 GLU A CA 1
ATOM 886 C C . GLU A 1 110 ? 8.080 5.439 2.788 1.00 92.44 110 GLU A C 1
ATOM 888 O O . GLU A 1 110 ? 9.166 5.776 2.326 1.00 92.44 110 GLU A O 1
ATOM 893 N N . ASP A 1 111 ? 7.894 4.221 3.318 1.00 92.44 111 ASP A N 1
ATOM 894 C CA . ASP A 1 111 ? 8.967 3.215 3.382 1.00 92.44 111 ASP A CA 1
ATOM 895 C C . ASP A 1 111 ? 9.461 2.844 1.970 1.00 92.44 111 ASP A C 1
ATOM 897 O O . ASP A 1 111 ? 10.644 2.562 1.790 1.00 92.44 111 ASP A O 1
ATOM 901 N N . VAL A 1 112 ? 8.597 2.852 0.949 1.00 93.88 112 VAL A N 1
ATOM 902 C CA . VAL A 1 112 ? 9.007 2.634 -0.452 1.00 93.88 112 VAL A CA 1
ATOM 903 C C . VAL A 1 112 ? 9.884 3.787 -0.943 1.00 93.88 112 VAL A C 1
ATOM 905 O O . VAL A 1 112 ? 10.938 3.545 -1.534 1.00 93.88 112 VAL A O 1
ATOM 908 N N . HIS A 1 113 ? 9.485 5.030 -0.657 1.00 91.38 113 HIS A N 1
ATOM 909 C CA . HIS A 1 113 ? 10.257 6.230 -1.002 1.00 91.38 113 HIS A CA 1
ATOM 910 C C . HIS A 1 113 ? 11.620 6.253 -0.311 1.00 91.38 113 HIS A C 1
ATOM 912 O O . HIS A 1 113 ? 12.648 6.421 -0.966 1.00 91.38 113 HIS A O 1
ATOM 918 N N . TYR A 1 114 ? 11.648 6.041 1.004 1.00 91.19 114 TYR A N 1
ATOM 919 C CA . TYR A 1 114 ? 12.868 6.115 1.805 1.00 91.19 114 TYR A CA 1
ATOM 920 C C . TYR A 1 114 ? 13.843 4.966 1.533 1.00 91.19 114 TYR A C 1
ATOM 922 O O . TYR A 1 114 ? 15.053 5.159 1.646 1.00 91.19 114 TYR A O 1
ATOM 930 N N . ASN A 1 115 ? 13.344 3.804 1.104 1.00 91.19 115 ASN A N 1
ATOM 931 C CA . ASN A 1 115 ? 14.182 2.669 0.714 1.00 91.19 115 ASN A CA 1
ATOM 932 C C . ASN A 1 115 ? 14.547 2.661 -0.781 1.00 91.19 115 ASN A C 1
ATOM 934 O O . ASN A 1 115 ? 15.022 1.641 -1.271 1.00 91.19 115 ASN A O 1
ATOM 938 N N . GLN A 1 116 ? 14.339 3.773 -1.501 1.00 90.19 116 GLN A N 1
ATOM 939 C CA . GLN A 1 116 ? 14.696 3.929 -2.921 1.00 90.19 116 GLN A CA 1
ATOM 940 C C . GLN A 1 116 ? 14.035 2.884 -3.836 1.00 90.19 116 GLN A C 1
ATOM 942 O O . GLN A 1 116 ? 14.606 2.464 -4.835 1.00 90.19 116 GLN A O 1
ATOM 947 N N . GLN A 1 117 ? 12.814 2.462 -3.502 1.00 92.56 117 GLN A N 1
ATOM 948 C CA . GLN A 1 117 ? 12.058 1.451 -4.250 1.00 92.56 117 GLN A CA 1
ATOM 949 C C . GLN A 1 117 ? 11.011 2.067 -5.192 1.00 92.56 117 GLN A C 1
ATOM 951 O O . GLN A 1 117 ? 10.139 1.365 -5.696 1.00 92.56 117 GLN A O 1
ATOM 956 N N . THR A 1 118 ? 11.062 3.380 -5.424 1.00 93.38 118 THR A N 1
ATOM 957 C CA . THR A 1 118 ? 10.085 4.100 -6.258 1.00 93.38 118 THR A CA 1
ATOM 958 C C . THR A 1 118 ? 10.165 3.729 -7.732 1.00 93.38 118 THR A C 1
ATOM 960 O O . THR A 1 118 ? 9.145 3.793 -8.409 1.00 93.38 118 THR A O 1
ATOM 963 N N . PHE A 1 119 ? 11.331 3.285 -8.218 1.00 94.25 119 PHE A N 1
ATOM 964 C CA . PHE A 1 119 ? 11.515 2.836 -9.604 1.00 94.25 119 PHE A CA 1
ATOM 965 C C . PHE A 1 119 ? 10.576 1.679 -9.983 1.00 94.25 119 PHE A C 1
ATOM 967 O O . PHE A 1 119 ? 10.226 1.533 -11.152 1.00 94.25 119 PHE A O 1
ATOM 974 N N . LEU A 1 120 ? 10.116 0.901 -8.994 1.00 96.31 120 LEU A N 1
ATOM 975 C CA . LEU A 1 120 ? 9.161 -0.190 -9.182 1.00 96.31 120 LEU A CA 1
ATOM 976 C C . LEU A 1 120 ? 7.770 0.282 -9.601 1.00 96.31 120 LEU A C 1
ATOM 978 O O . LEU A 1 120 ? 6.974 -0.547 -10.029 1.00 96.31 120 LEU A O 1
ATOM 982 N N . TYR A 1 121 ? 7.438 1.564 -9.464 1.00 96.81 121 TYR A N 1
ATOM 983 C CA . TYR A 1 121 ? 6.081 2.044 -9.698 1.00 96.81 121 TYR A CA 1
ATOM 984 C C . TYR A 1 121 ? 6.029 3.009 -10.884 1.00 96.81 121 TYR A C 1
ATOM 986 O O . TYR A 1 121 ? 6.906 3.867 -11.017 1.00 96.81 121 TYR A O 1
ATOM 994 N N . PRO A 1 122 ? 5.000 2.897 -11.743 1.00 95.69 122 PRO A N 1
ATOM 995 C CA . PRO A 1 122 ? 4.785 3.836 -12.835 1.00 95.69 122 PRO A CA 1
ATOM 996 C C . PRO A 1 122 ? 4.683 5.288 -12.352 1.00 95.69 122 PRO A C 1
ATOM 998 O O . PRO A 1 122 ? 4.219 5.566 -11.241 1.00 95.69 122 PRO A O 1
ATOM 1001 N N . GLN A 1 123 ? 5.091 6.235 -13.199 1.00 95.25 123 GLN A N 1
ATOM 1002 C CA . GLN A 1 123 ? 5.155 7.652 -12.832 1.00 95.25 123 GLN A CA 1
ATOM 1003 C C . GLN A 1 123 ? 3.783 8.212 -12.425 1.00 95.25 123 GLN A C 1
ATOM 1005 O O . GLN A 1 123 ? 3.698 9.070 -11.547 1.00 95.25 123 GLN A O 1
ATOM 1010 N N . GLU A 1 124 ? 2.697 7.720 -13.019 1.00 96.06 124 GLU A N 1
ATOM 1011 C CA . GLU A 1 124 ? 1.328 8.082 -12.660 1.00 96.06 124 GLU A CA 1
ATOM 1012 C C . GLU A 1 124 ? 0.979 7.723 -11.210 1.00 96.06 124 GLU A C 1
ATOM 1014 O O . GLU A 1 124 ? 0.321 8.516 -10.538 1.00 96.06 124 GLU A O 1
ATOM 1019 N N . ILE A 1 125 ? 1.486 6.601 -10.692 1.00 96.38 125 ILE A N 1
ATOM 1020 C CA . ILE A 1 125 ? 1.289 6.178 -9.299 1.00 96.38 125 ILE A CA 1
ATOM 1021 C C . ILE A 1 125 ? 2.095 7.070 -8.358 1.00 96.38 125 ILE A C 1
ATOM 1023 O O . ILE A 1 125 ? 1.573 7.523 -7.340 1.00 96.38 125 ILE A O 1
ATOM 1027 N N . LEU A 1 126 ? 3.336 7.400 -8.730 1.00 94.69 126 LEU A N 1
ATOM 1028 C CA . LEU A 1 126 ? 4.176 8.333 -7.970 1.00 94.69 126 LEU A CA 1
ATOM 1029 C C . LEU A 1 126 ? 3.555 9.738 -7.896 1.00 94.69 126 LEU A C 1
ATOM 1031 O O . LEU A 1 126 ? 3.639 10.399 -6.863 1.00 94.69 126 LEU A O 1
ATOM 1035 N N . ASN A 1 127 ? 2.913 10.188 -8.976 1.00 93.38 127 ASN A N 1
ATOM 1036 C CA . ASN A 1 127 ? 2.229 11.480 -9.026 1.00 93.38 127 ASN A CA 1
ATOM 1037 C C . ASN A 1 127 ? 0.922 11.471 -8.221 1.00 93.38 127 ASN A C 1
ATOM 1039 O O . ASN A 1 127 ? 0.596 12.463 -7.570 1.00 93.38 127 ASN A O 1
ATOM 1043 N N . LYS A 1 128 ? 0.165 10.368 -8.277 1.00 93.94 128 LYS A N 1
ATOM 1044 C CA . LYS A 1 128 ? -1.111 10.209 -7.566 1.00 93.94 128 LYS A CA 1
ATOM 1045 C C . LYS A 1 128 ? -0.917 10.099 -6.055 1.00 93.94 128 LYS A C 1
ATOM 1047 O O . LYS A 1 128 ? -1.714 10.650 -5.298 1.00 93.94 128 LYS A O 1
ATOM 1052 N N . TYR A 1 129 ? 0.151 9.429 -5.627 1.00 92.38 129 TYR A N 1
ATOM 1053 C CA . TYR A 1 129 ? 0.527 9.267 -4.226 1.00 92.38 129 TYR A CA 1
ATOM 1054 C C . TYR A 1 129 ? 1.877 9.945 -3.972 1.00 92.38 129 TYR A C 1
ATOM 1056 O O . TYR A 1 129 ? 2.910 9.270 -3.908 1.00 92.38 129 TYR A O 1
ATOM 1064 N N . PRO A 1 130 ? 1.907 11.282 -3.842 1.00 84.56 130 PRO A N 1
ATOM 1065 C CA . PRO A 1 130 ? 3.142 11.981 -3.540 1.00 84.56 130 PRO A CA 1
ATOM 1066 C C . PRO A 1 130 ? 3.624 11.632 -2.131 1.00 84.56 130 PRO A C 1
ATOM 1068 O O . PRO A 1 130 ? 2.850 11.246 -1.254 1.00 84.56 130 PRO A O 1
ATOM 1071 N N . LYS A 1 131 ? 4.924 11.813 -1.905 1.00 78.50 131 LYS A N 1
ATOM 1072 C CA . LYS A 1 131 ? 5.517 11.725 -0.573 1.00 78.50 131 LYS A CA 1
ATOM 1073 C C . LYS A 1 131 ? 4.837 12.740 0.358 1.00 78.50 131 LYS A C 1
ATOM 1075 O O . LYS A 1 131 ? 4.829 13.936 0.081 1.00 78.50 131 LYS A O 1
ATOM 1080 N N . THR A 1 132 ? 4.272 12.243 1.448 1.00 68.00 132 THR A N 1
ATOM 1081 C CA . THR A 1 132 ? 3.446 12.985 2.415 1.00 68.00 132 THR A CA 1
ATOM 1082 C C . THR A 1 132 ? 4.254 13.620 3.552 1.00 68.00 132 THR A C 1
ATOM 1084 O O . THR A 1 132 ? 3.772 14.577 4.156 1.00 68.00 132 THR A O 1
ATOM 1087 N N . TRP A 1 133 ? 5.479 13.140 3.815 1.00 56.22 133 TRP A N 1
ATOM 1088 C CA . TRP A 1 133 ? 6.371 13.610 4.891 1.00 56.22 133 TRP A CA 1
ATOM 1089 C C . TRP A 1 133 ? 7.831 13.545 4.468 1.00 56.22 133 TRP A C 1
ATOM 1091 O O . TRP A 1 133 ? 8.275 12.420 4.138 1.00 56.22 133 TRP A O 1
#

Sequence (133 aa):
MEQIPNNNQDEKIVDNDLQPKDINYYSQVCVIQGMTLGDLDAEGFKQYVADKFDGVRVNFLEEVKTNPDLDSEGEAVPDTGGRNDIFFNVHTDDIPRFAVKRLGWCKWWEDVHYNQQTFLYPQEILNKYPKTW

Secondary structure (DSSP, 8-state):
-------------------GGGGGS--EEEEEET---TT--HHHHHHHHHHHTTS--EEEEEEEEPPPPB-TTSPBPTT----EEEEEEE-GGGHHHHHHHTTTT-EE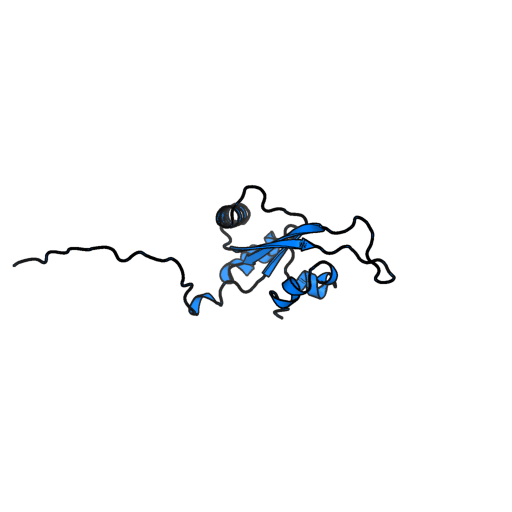HHHHHHTT-GGGS-HHHHHHS----

Radius of gyration: 20.27 Å; chains: 1; bounding box: 80×30×37 Å

pLDDT: mean 84.44, std 20.6, range [33.22, 98.19]

Foldseek 3Di:
DDDDDDDDDDDDPDPDDPDPVQPPFWQWKKKFWQDDCPPDDQVSVQVVVCVLQVHWGKGWDDKFWWAADADPVRDGDPPGTRGIMTMMTTTNVCCVSVVVSCVPGIGTPVNCVVVVVCNGGDVVVCVVNPDPD